Protein AF-A0A317PX22-F1 (afdb_monomer)

Radius of gyration: 12.65 Å; Cα contacts (8 Å, |Δi|>4): 152; chains: 1; bounding box: 25×25×38 Å

Organism: NCBI:txid519453

Nearest PDB structures (foldseek):
  8p9r-assembly1_A  TM=7.679E-01  e=4.841E-04  Escherichia coli
  8pek-assembly1_B  TM=7.649E-01  e=7.672E-04  Serratia marcescens
  2jpd-assembly1_A  TM=6.219E-01  e=2.500E+00  Homo sapiens
  3f73-assembly2_B  TM=5.021E-01  e=3.473E+00  Thermus thermophilus HB27

pLDDT: mean 86.42, std 8.86, range [51.0, 94.12]

Structure (mmCIF, N/CA/C/O backbone):
data_AF-A0A317PX22-F1
#
_entry.id   AF-A0A317PX22-F1
#
loop_
_atom_site.group_PDB
_atom_site.id
_atom_site.type_symbol
_atom_site.label_atom_id
_at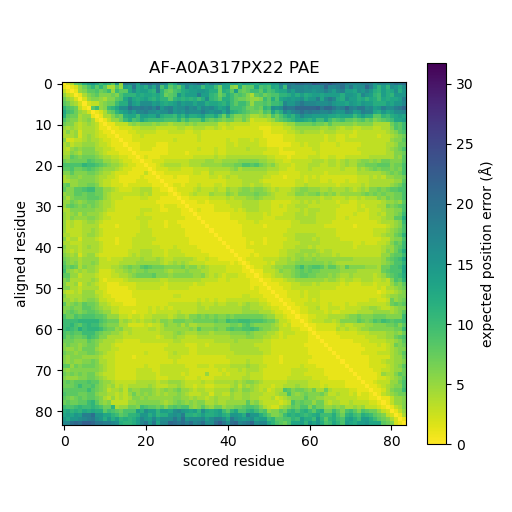om_site.label_alt_id
_atom_site.label_comp_id
_atom_site.label_asym_id
_atom_site.label_entity_id
_atom_site.label_seq_id
_atom_site.pdbx_PDB_ins_code
_atom_site.Cartn_x
_atom_site.Cartn_y
_atom_site.Cartn_z
_atom_site.occupancy
_atom_site.B_iso_or_equiv
_atom_site.auth_seq_id
_atom_site.auth_comp_id
_atom_site.auth_asym_id
_atom_site.auth_atom_id
_atom_site.pdbx_PDB_model_num
ATOM 1 N N . MET A 1 1 ? 7.499 0.813 8.780 1.00 65.31 1 MET A N 1
ATOM 2 C CA . MET A 1 1 ? 6.813 -0.004 7.753 1.00 65.31 1 MET A CA 1
ATOM 3 C C . MET A 1 1 ? 5.300 0.128 7.886 1.00 65.31 1 MET A C 1
ATOM 5 O O . MET A 1 1 ? 4.639 0.369 6.886 1.00 65.31 1 MET A O 1
ATOM 9 N N . TYR A 1 2 ? 4.773 0.108 9.111 1.00 65.75 2 TYR A N 1
ATOM 10 C CA . TYR A 1 2 ? 3.446 0.624 9.441 1.00 65.75 2 TYR A CA 1
ATOM 11 C C . TYR A 1 2 ? 3.443 1.250 10.846 1.00 65.75 2 TYR A C 1
ATOM 13 O O . TYR A 1 2 ? 4.379 1.012 11.610 1.00 65.75 2 TYR A O 1
ATOM 21 N N . SER A 1 3 ? 2.435 2.058 11.176 1.00 74.75 3 SER A N 1
ATOM 22 C CA . SER A 1 3 ? 2.264 2.673 12.501 1.00 74.75 3 SER A CA 1
ATOM 23 C C . SER A 1 3 ? 0.932 2.253 13.111 1.00 74.75 3 SER A C 1
ATOM 25 O O . SER A 1 3 ? -0.119 2.472 12.507 1.00 74.75 3 SER A O 1
ATOM 27 N N . SER A 1 4 ? 0.979 1.643 14.297 1.00 72.25 4 SER A N 1
ATOM 28 C CA . SER A 1 4 ? -0.210 1.327 15.086 1.00 72.25 4 SER A CA 1
ATOM 29 C C . SER A 1 4 ? -0.746 2.563 15.800 1.00 72.25 4 SER A C 1
ATOM 31 O O . SER A 1 4 ? -0.046 3.558 15.996 1.00 72.25 4 SER A O 1
ATOM 33 N N . CYS A 1 5 ? -2.005 2.476 16.200 1.00 80.31 5 CYS A N 1
ATOM 34 C CA . CYS A 1 5 ? -2.695 3.531 16.912 1.00 80.31 5 CYS A CA 1
ATOM 35 C C . CYS A 1 5 ? -2.509 3.350 18.417 1.00 80.31 5 CYS A C 1
ATOM 37 O O . CYS A 1 5 ? -2.680 2.250 18.946 1.00 80.31 5 CYS A O 1
ATOM 39 N N . SER A 1 6 ? -2.140 4.426 19.109 1.00 73.25 6 SER A N 1
ATOM 40 C CA . SER A 1 6 ? -2.077 4.471 20.568 1.00 73.25 6 SER A CA 1
ATOM 41 C C . SER A 1 6 ? -2.786 5.719 21.088 1.00 73.25 6 SER A C 1
ATOM 43 O O . SER A 1 6 ? -2.708 6.800 20.496 1.00 73.25 6 SER A O 1
ATOM 45 N N . SER A 1 7 ? -3.490 5.561 22.209 1.00 70.75 7 SER A N 1
ATOM 46 C CA . SER A 1 7 ? -4.206 6.633 22.908 1.00 70.75 7 SER A CA 1
ATOM 47 C C . SER A 1 7 ? -5.169 7.423 22.003 1.00 70.75 7 SER A C 1
ATOM 49 O O . SER A 1 7 ? -6.258 6.945 21.705 1.00 70.75 7 SER A O 1
ATOM 51 N N . SER A 1 8 ? -4.803 8.639 21.591 1.00 73.81 8 SER A N 1
ATOM 52 C CA . SER A 1 8 ? -5.636 9.551 20.796 1.00 73.81 8 SER A CA 1
ATOM 53 C C . SER A 1 8 ? -5.447 9.414 19.281 1.00 73.81 8 SER A C 1
ATOM 55 O O . SER A 1 8 ? -6.207 10.017 18.522 1.00 73.81 8 SER A O 1
ATOM 57 N N . VAL A 1 9 ? -4.451 8.648 18.824 1.00 75.38 9 VAL A N 1
ATOM 58 C CA . VAL A 1 9 ? -4.225 8.397 17.396 1.00 75.38 9 VAL A CA 1
ATOM 59 C C . VAL A 1 9 ? -5.236 7.360 16.925 1.00 75.38 9 VAL A C 1
ATOM 61 O O . VAL A 1 9 ? -5.297 6.272 17.481 1.00 75.38 9 VAL A O 1
ATOM 64 N N . LYS A 1 10 ? -6.027 7.698 15.905 1.00 84.06 10 LYS A N 1
ATOM 65 C CA . LYS A 1 10 ? -7.080 6.828 15.346 1.00 84.06 10 LYS A CA 1
ATOM 66 C C . LYS A 1 10 ? -6.772 6.326 13.936 1.00 84.06 10 LYS A C 1
ATOM 68 O O . LYS A 1 10 ? -7.458 5.434 13.438 1.00 84.06 10 LYS A O 1
ATOM 73 N N . GLU A 1 11 ? -5.743 6.888 13.307 1.00 86.19 11 GLU A N 1
ATOM 74 C CA . GLU A 1 11 ? -5.337 6.561 11.947 1.00 86.19 11 GLU A CA 1
ATOM 75 C C . GLU A 1 11 ? -4.010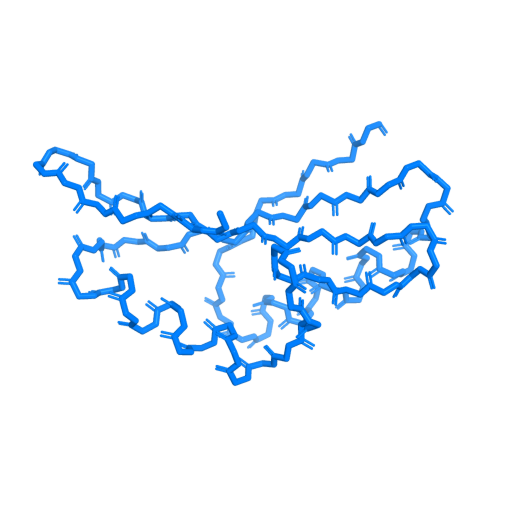 5.798 11.939 1.00 86.19 11 GLU A C 1
ATOM 77 O O . GLU A 1 11 ? -2.988 6.278 12.428 1.00 86.19 11 GLU A O 1
ATOM 82 N N . GLY A 1 12 ? -4.051 4.584 11.396 1.00 87.38 12 GLY A N 1
ATOM 83 C CA . GLY A 1 12 ? -2.880 3.771 11.119 1.00 87.38 12 GLY A CA 1
ATOM 84 C C . GLY A 1 12 ? -2.373 4.031 9.712 1.00 87.38 12 GLY A C 1
ATOM 85 O O . GLY A 1 12 ? -3.136 4.363 8.803 1.00 87.38 12 GLY A O 1
ATOM 86 N N . HIS A 1 13 ? -1.082 3.824 9.509 1.00 89.44 13 HIS A N 1
ATOM 87 C CA . HIS A 1 13 ? -0.456 4.047 8.216 1.00 89.44 13 HIS A CA 1
ATOM 88 C C . HIS A 1 13 ? 0.339 2.823 7.793 1.00 89.44 13 HIS A C 1
ATOM 90 O O . HIS A 1 13 ? 1.029 2.221 8.612 1.00 89.44 13 HIS A O 1
ATOM 96 N N . VAL A 1 14 ? 0.269 2.485 6.510 1.00 91.38 14 VAL A N 1
ATOM 97 C CA . VAL A 1 14 ? 1.120 1.479 5.859 1.00 91.38 14 VAL A CA 1
ATOM 98 C C . VAL A 1 14 ? 1.930 2.188 4.785 1.00 91.38 14 VAL A C 1
ATOM 100 O O . VAL A 1 14 ? 1.372 3.011 4.070 1.00 91.38 14 VAL A O 1
ATOM 103 N N . TRP A 1 15 ? 3.225 1.900 4.660 1.00 92.38 15 TRP A N 1
ATOM 104 C CA . TRP A 1 15 ? 4.067 2.491 3.615 1.00 92.38 15 TRP A CA 1
ATOM 105 C C . TRP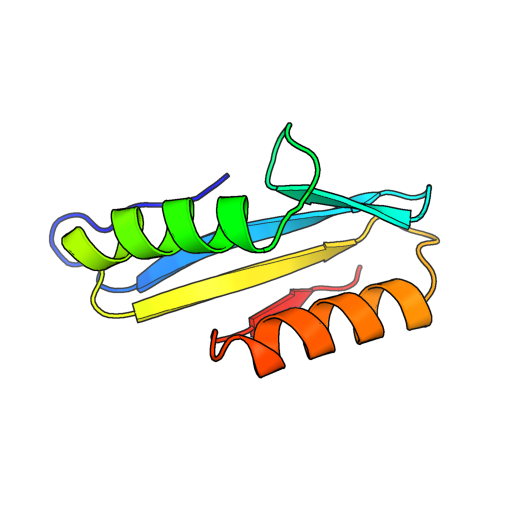 A 1 15 ? 4.484 1.439 2.592 1.00 92.38 15 TRP A C 1
ATOM 107 O O . TRP A 1 15 ? 5.128 0.447 2.938 1.00 92.38 15 TRP A O 1
ATOM 117 N N . ILE A 1 16 ? 4.137 1.702 1.335 1.00 93.44 16 ILE A N 1
ATOM 118 C CA . ILE A 1 16 ? 4.569 0.961 0.154 1.00 93.44 16 ILE A CA 1
ATOM 119 C C . ILE A 1 16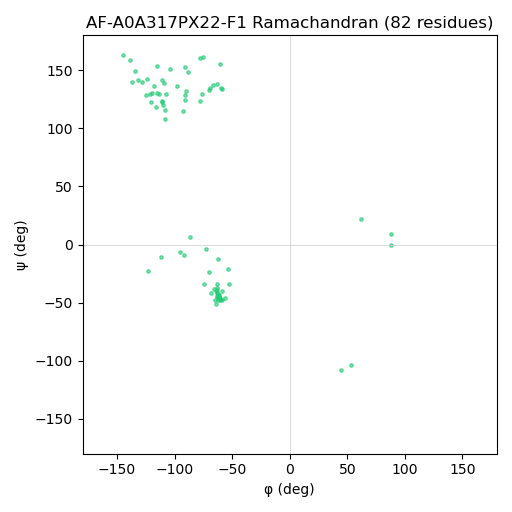 ? 5.565 1.834 -0.604 1.00 93.44 16 ILE A C 1
ATOM 121 O O . ILE A 1 16 ? 5.274 2.995 -0.891 1.00 93.44 16 ILE A O 1
ATOM 125 N N . SER A 1 17 ? 6.721 1.280 -0.947 1.00 93.81 17 SER A N 1
ATOM 126 C CA . SER A 1 17 ? 7.716 1.931 -1.794 1.00 93.81 17 SER A CA 1
ATOM 127 C C . SER A 1 17 ? 7.818 1.228 -3.141 1.00 93.81 17 SER A C 1
ATOM 129 O O . SER A 1 17 ? 7.751 0.004 -3.231 1.00 93.81 17 SER A O 1
ATOM 131 N N . ILE A 1 18 ? 7.984 2.000 -4.209 1.00 93.44 18 ILE A N 1
ATOM 132 C CA . ILE A 1 18 ? 8.277 1.481 -5.545 1.00 93.44 18 ILE A CA 1
ATOM 133 C C . ILE A 1 18 ? 9.728 1.820 -5.851 1.00 93.44 18 ILE A C 1
ATOM 135 O O . ILE A 1 18 ? 10.090 2.994 -5.929 1.00 93.44 18 ILE A O 1
ATOM 139 N N . THR A 1 19 ? 10.560 0.797 -5.999 1.00 91.44 19 THR A N 1
ATOM 140 C CA . THR A 1 19 ? 11.990 0.978 -6.253 1.00 91.44 19 THR A CA 1
ATOM 141 C C . THR A 1 19 ? 12.236 1.392 -7.698 1.00 91.44 19 THR A C 1
ATOM 143 O O . THR A 1 19 ? 11.419 1.119 -8.581 1.00 91.44 19 THR A O 1
ATOM 1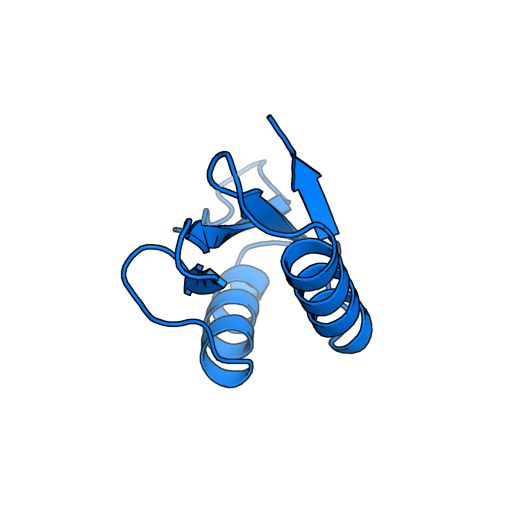46 N N . LYS A 1 20 ? 13.414 1.953 -7.988 1.00 89.38 20 LYS A N 1
ATOM 147 C CA . LYS A 1 20 ? 13.852 2.274 -9.363 1.00 89.38 20 LYS A CA 1
ATOM 148 C C . LYS A 1 20 ? 13.786 1.097 -10.353 1.00 89.38 20 LYS A C 1
ATOM 150 O O . LYS A 1 20 ? 13.717 1.313 -11.559 1.00 89.38 20 LYS A O 1
ATOM 155 N N . ASN A 1 21 ? 13.782 -0.143 -9.856 1.00 88.94 21 ASN A N 1
ATOM 156 C CA . ASN A 1 21 ? 13.642 -1.356 -10.668 1.00 88.94 21 ASN A CA 1
ATOM 157 C C . ASN A 1 21 ? 12.168 -1.734 -10.928 1.00 88.94 21 ASN A C 1
ATOM 159 O O . ASN A 1 21 ? 11.892 -2.773 -11.520 1.00 88.94 21 ASN A O 1
ATOM 163 N N . ASN A 1 22 ? 11.219 -0.887 -10.516 1.00 84.50 22 ASN A N 1
ATOM 164 C CA . ASN A 1 22 ? 9.778 -1.142 -10.464 1.00 84.50 22 ASN A CA 1
ATOM 165 C C . ASN A 1 22 ? 9.377 -2.295 -9.525 1.00 84.50 22 ASN A C 1
ATOM 167 O O . ASN A 1 22 ? 8.284 -2.843 -9.669 1.00 84.50 22 ASN A O 1
ATOM 171 N N . ASP A 1 23 ? 10.215 -2.651 -8.547 1.00 91.00 23 ASP A N 1
ATOM 172 C CA . ASP A 1 23 ? 9.789 -3.563 -7.489 1.00 91.00 23 ASP A CA 1
ATOM 173 C C . ASP A 1 23 ? 8.908 -2.808 -6.496 1.00 91.00 23 ASP A C 1
ATOM 175 O O . ASP A 1 23 ? 9.280 -1.740 -6.010 1.00 91.00 23 ASP A O 1
ATOM 179 N N . VAL A 1 24 ? 7.741 -3.369 -6.186 1.00 92.75 24 VAL A N 1
ATOM 180 C CA . VAL A 1 24 ? 6.849 -2.842 -5.151 1.00 92.75 24 VAL A CA 1
ATOM 181 C C . VAL A 1 24 ? 7.203 -3.528 -3.838 1.00 92.75 24 VAL A C 1
ATOM 183 O O . VAL A 1 24 ? 7.212 -4.758 -3.753 1.00 92.75 24 VAL A O 1
ATOM 186 N N . MET A 1 25 ? 7.508 -2.732 -2.824 1.00 94.12 25 MET A N 1
ATOM 187 C CA . MET A 1 25 ? 8.006 -3.174 -1.531 1.00 94.12 25 MET A CA 1
ATOM 188 C C . MET A 1 25 ? 7.101 -2.652 -0.424 1.00 94.12 25 MET A C 1
ATOM 190 O O . MET A 1 25 ? 6.628 -1.519 -0.463 1.00 94.12 25 MET A O 1
ATOM 194 N N . LEU A 1 26 ? 6.888 -3.471 0.595 1.00 91.38 26 LEU A N 1
ATOM 195 C CA . LEU A 1 26 ? 6.330 -3.058 1.871 1.00 91.38 26 LEU A CA 1
ATOM 196 C C . LEU A 1 26 ? 7.519 -3.135 2.837 1.00 91.38 26 LEU A C 1
ATOM 198 O O . LEU A 1 26 ? 8.034 -4.217 3.097 1.00 91.38 26 LEU A O 1
ATOM 202 N N . GLY A 1 27 ? 8.049 -1.984 3.267 1.00 86.81 27 GLY A N 1
ATOM 203 C CA . GLY A 1 27 ? 9.334 -1.887 3.983 1.00 86.81 27 GLY A CA 1
ATOM 204 C C . GLY A 1 27 ? 10.462 -2.729 3.372 1.00 86.81 27 GLY A C 1
ATOM 205 O O . GLY A 1 27 ? 10.994 -2.342 2.337 1.00 86.81 27 GLY A O 1
ATOM 206 N N . SER A 1 28 ? 10.860 -3.832 4.016 1.00 86.12 28 SER A N 1
ATOM 207 C CA . SER A 1 28 ? 11.921 -4.731 3.520 1.00 86.12 28 SER A CA 1
ATOM 208 C C . SER A 1 28 ? 11.416 -5.943 2.730 1.00 86.12 28 SER A C 1
ATOM 210 O O . SER A 1 28 ? 12.228 -6.689 2.188 1.00 86.12 28 SER A O 1
ATOM 212 N N . GLU A 1 29 ? 10.105 -6.163 2.664 1.00 91.50 29 GLU A N 1
ATOM 213 C CA . GLU A 1 29 ? 9.492 -7.323 2.014 1.00 91.50 29 GLU A CA 1
ATOM 214 C C . GLU A 1 29 ? 8.890 -6.952 0.658 1.00 91.50 29 GLU A C 1
ATOM 216 O O . GLU A 1 29 ? 8.455 -5.819 0.432 1.00 91.50 29 GLU A O 1
ATOM 221 N N . ARG A 1 30 ? 8.854 -7.914 -0.269 1.00 93.12 30 ARG A N 1
ATOM 222 C CA . ARG A 1 30 ? 8.193 -7.710 -1.560 1.00 93.12 30 ARG A CA 1
ATOM 223 C C . ARG A 1 30 ? 6.686 -7.644 -1.334 1.00 93.12 30 ARG A C 1
ATOM 225 O O . ARG A 1 30 ? 6.123 -8.490 -0.649 1.00 93.12 30 ARG A O 1
ATOM 232 N N . TYR A 1 31 ? 6.043 -6.648 -1.928 1.00 92.62 31 TYR A N 1
ATOM 233 C CA . TYR A 1 31 ? 4.605 -6.460 -1.810 1.00 92.62 31 TYR A CA 1
ATOM 234 C C . TYR A 1 31 ? 3.827 -7.673 -2.343 1.00 92.62 31 TYR A C 1
ATOM 236 O O . TYR A 1 31 ? 4.073 -8.147 -3.457 1.00 92.62 31 TYR A O 1
ATOM 244 N N . SER A 1 32 ? 2.825 -8.096 -1.575 1.00 93.62 32 SER A N 1
ATOM 245 C CA . SER A 1 32 ? 1.724 -8.953 -2.008 1.00 93.62 32 SER A CA 1
ATOM 246 C C . SER A 1 32 ? 0.414 -8.444 -1.399 1.00 93.62 32 SER A C 1
ATOM 248 O O . SER A 1 32 ? 0.426 -7.724 -0.397 1.00 93.62 32 SER A O 1
ATOM 250 N N . ASP A 1 33 ? -0.716 -8.810 -2.010 1.00 93.25 33 ASP A N 1
ATOM 251 C CA . ASP A 1 33 ? -2.034 -8.435 -1.483 1.00 93.25 33 ASP A CA 1
ATOM 252 C C . ASP A 1 33 ? -2.270 -9.071 -0.104 1.00 93.25 33 ASP A C 1
ATOM 254 O O . ASP A 1 33 ? -2.734 -8.384 0.802 1.00 93.25 33 ASP A O 1
ATOM 258 N N . ASP A 1 34 ? -1.853 -10.330 0.079 1.00 93.50 34 ASP A N 1
ATOM 259 C CA . ASP A 1 34 ? -1.960 -11.052 1.353 1.00 93.50 34 ASP A CA 1
ATOM 260 C C . ASP A 1 34 ? -1.155 -10.362 2.465 1.00 93.50 34 ASP A C 1
ATOM 262 O O . ASP A 1 34 ? -1.675 -10.122 3.552 1.00 93.50 34 ASP A O 1
ATOM 266 N N . LEU A 1 35 ? 0.089 -9.951 2.176 1.00 93.19 35 LEU A N 1
ATOM 267 C CA . LEU A 1 35 ? 0.933 -9.246 3.145 1.00 93.19 35 LEU A CA 1
ATOM 268 C C . LEU A 1 35 ? 0.309 -7.909 3.560 1.00 93.19 35 LEU A C 1
ATOM 270 O O . LEU A 1 35 ? 0.312 -7.548 4.739 1.00 93.19 35 LEU A O 1
ATOM 274 N N . LEU A 1 36 ? -0.236 -7.161 2.596 1.00 93.38 36 LEU A N 1
ATOM 275 C CA . LEU A 1 36 ? -0.934 -5.916 2.896 1.00 93.38 36 LEU A CA 1
ATOM 276 C C . LEU A 1 36 ? -2.175 -6.178 3.756 1.00 93.38 36 LEU A C 1
ATOM 278 O O . LEU A 1 36 ? -2.393 -5.469 4.739 1.00 93.38 36 LEU A O 1
ATOM 282 N N . GLN A 1 37 ? -2.971 -7.186 3.404 1.00 93.44 37 GLN A N 1
ATOM 283 C CA . GLN A 1 37 ? -4.181 -7.545 4.131 1.00 93.44 37 GLN A CA 1
ATOM 284 C C . GLN A 1 37 ? -3.873 -7.954 5.575 1.00 93.44 37 GLN A C 1
ATOM 286 O O . GLN A 1 37 ? -4.559 -7.490 6.488 1.00 93.44 37 GLN A O 1
ATOM 291 N N . ASP A 1 38 ? -2.828 -8.748 5.802 1.00 93.06 38 ASP A N 1
ATOM 292 C CA . ASP A 1 38 ? -2.399 -9.168 7.139 1.00 93.06 38 ASP A CA 1
ATOM 293 C C . ASP A 1 38 ? -1.990 -7.970 8.005 1.00 93.06 38 ASP A C 1
ATOM 295 O O . ASP A 1 38 ? -2.421 -7.840 9.157 1.00 93.06 38 ASP A O 1
ATOM 299 N N . ILE A 1 39 ? -1.215 -7.042 7.437 1.00 91.44 39 ILE A N 1
ATOM 300 C CA . ILE A 1 39 ? -0.788 -5.824 8.133 1.00 91.44 39 ILE A CA 1
ATOM 301 C C . ILE A 1 39 ? -1.990 -4.933 8.455 1.00 91.44 39 ILE A C 1
ATOM 303 O O . ILE A 1 39 ? -2.128 -4.483 9.595 1.00 91.44 39 ILE A O 1
ATOM 307 N N . VAL A 1 40 ? -2.875 -4.690 7.484 1.00 90.31 40 VAL A N 1
ATOM 308 C CA . VAL A 1 40 ? -4.073 -3.864 7.689 1.00 90.31 40 VAL A CA 1
ATOM 309 C C . VAL A 1 40 ? -4.996 -4.503 8.725 1.00 90.31 40 VAL A C 1
ATOM 311 O O . VAL A 1 40 ? -5.438 -3.811 9.636 1.00 90.31 40 VAL A O 1
ATOM 314 N N . SER A 1 41 ? -5.223 -5.817 8.655 1.00 90.69 41 SER A N 1
ATOM 315 C CA . SER A 1 41 ? -6.034 -6.558 9.628 1.00 90.69 41 SER A CA 1
ATOM 316 C C . SER A 1 41 ? -5.479 -6.420 11.046 1.00 90.69 41 SER A C 1
ATOM 318 O O . SER A 1 41 ? -6.227 -6.208 12.002 1.00 90.69 41 SER A O 1
ATOM 320 N N . ASN A 1 42 ? -4.153 -6.464 11.197 1.00 90.38 42 ASN A N 1
ATOM 321 C CA . ASN A 1 42 ? -3.523 -6.251 12.492 1.00 90.38 42 ASN A CA 1
ATOM 322 C C . ASN A 1 42 ? -3.672 -4.802 12.988 1.00 90.38 42 ASN A C 1
ATOM 324 O O . ASN A 1 42 ? -3.987 -4.583 14.157 1.00 90.38 42 ASN A O 1
ATOM 328 N N . LEU A 1 43 ? -3.503 -3.812 12.107 1.00 88.25 43 LEU A N 1
ATOM 329 C CA . LEU A 1 43 ? -3.676 -2.394 12.440 1.00 88.25 43 LEU A CA 1
ATOM 330 C C . LEU A 1 43 ? -5.111 -2.063 12.844 1.00 88.25 43 LEU A C 1
ATOM 332 O O . LEU A 1 43 ? -5.313 -1.357 13.834 1.00 88.25 43 LEU A O 1
ATOM 336 N N . SER A 1 44 ? -6.099 -2.614 12.138 1.00 86.94 44 SER A N 1
ATOM 337 C CA . SER A 1 44 ? -7.528 -2.413 12.396 1.00 86.94 44 SER A CA 1
ATOM 338 C C . SER A 1 44 ? -7.991 -2.916 13.767 1.00 86.94 44 SER A C 1
ATOM 340 O O . SER A 1 44 ? -9.077 -2.555 14.205 1.00 86.94 44 SER A O 1
ATOM 342 N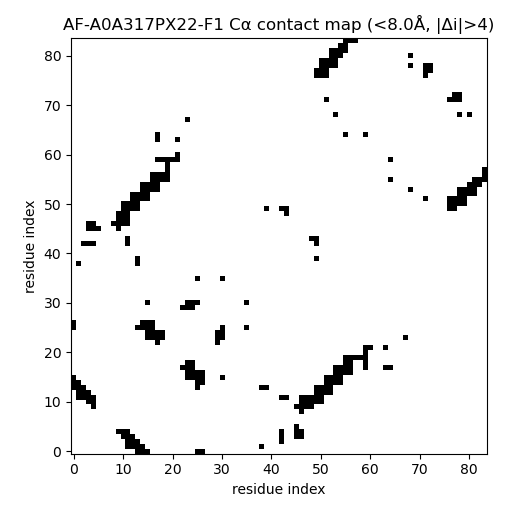 N . LYS A 1 45 ? -7.175 -3.695 14.492 1.00 87.81 45 LYS A N 1
ATOM 343 C CA . LYS A 1 45 ? -7.441 -4.036 15.904 1.00 87.81 45 LYS A CA 1
ATOM 344 C C . LYS A 1 45 ? -7.273 -2.843 16.848 1.00 87.81 45 LYS A C 1
ATOM 346 O O . LYS A 1 45 ? -7.805 -2.862 17.951 1.00 87.81 45 LYS A O 1
ATOM 351 N N . SER A 1 46 ? -6.490 -1.847 16.437 1.00 86.56 46 SER A N 1
ATOM 352 C CA . SER A 1 46 ? -6.127 -0.676 17.249 1.00 86.56 46 SER A CA 1
ATOM 353 C C . SER A 1 46 ? -6.504 0.658 16.601 1.00 86.56 46 SER A C 1
ATOM 355 O O . SER A 1 46 ? -6.656 1.651 17.304 1.00 86.56 46 SER A O 1
ATOM 357 N N . CYS A 1 47 ? -6.657 0.686 15.275 1.00 87.00 47 CYS A N 1
ATOM 358 C CA . CYS A 1 47 ? -6.924 1.877 14.477 1.00 87.00 47 CYS A CA 1
ATOM 359 C C . CYS A 1 47 ? -8.348 1.875 13.922 1.00 87.00 47 CYS A C 1
ATOM 361 O O . CYS A 1 47 ? -8.811 0.861 13.407 1.00 87.00 47 CYS A O 1
ATOM 363 N N . GLU A 1 48 ? -9.008 3.034 13.944 1.00 87.06 48 GLU A N 1
ATOM 364 C CA . GLU A 1 48 ? -10.335 3.220 13.341 1.00 87.06 48 GLU A CA 1
ATOM 365 C C . GLU A 1 48 ? -10.248 3.295 11.814 1.00 87.06 48 GLU A C 1
ATOM 367 O O . GLU A 1 48 ? -11.132 2.821 11.102 1.00 87.06 48 GLU A O 1
ATOM 372 N N . T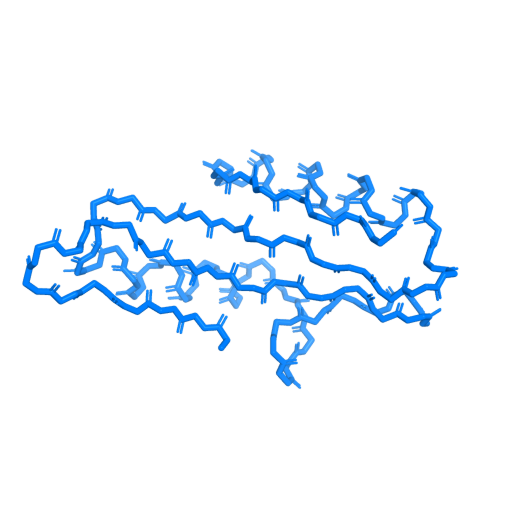HR A 1 49 ? -9.164 3.872 11.296 1.00 87.31 49 THR A N 1
ATOM 373 C CA . THR A 1 49 ? -8.898 3.950 9.858 1.00 87.31 49 THR A CA 1
ATOM 374 C C . THR A 1 49 ? -7.459 3.575 9.552 1.00 87.31 49 THR A C 1
ATOM 376 O O . THR A 1 49 ? -6.566 3.851 10.348 1.00 87.31 49 THR A O 1
ATOM 379 N N . VAL A 1 50 ? -7.218 2.993 8.376 1.00 88.19 50 VAL A N 1
ATOM 380 C CA . VAL A 1 50 ? -5.869 2.706 7.878 1.00 88.19 50 VAL A CA 1
ATOM 381 C C . VAL A 1 50 ? -5.688 3.344 6.504 1.00 88.19 50 VAL A C 1
ATOM 383 O O . VAL A 1 50 ? -6.515 3.145 5.610 1.00 88.19 50 VAL A O 1
ATOM 386 N N . THR A 1 51 ? -4.604 4.097 6.342 1.00 90.81 51 THR A N 1
ATOM 387 C CA . THR A 1 51 ? -4.222 4.747 5.085 1.00 90.81 51 THR A CA 1
ATOM 388 C C . THR A 1 51 ? -2.938 4.127 4.547 1.00 90.81 51 THR A C 1
ATOM 390 O O . THR A 1 51 ? -1.932 4.011 5.249 1.00 90.81 51 THR A O 1
ATOM 393 N N . VAL A 1 52 ? -2.958 3.740 3.275 1.00 91.62 52 VAL A N 1
ATOM 394 C CA . VAL A 1 52 ? -1.795 3.217 2.560 1.00 91.62 52 VAL A CA 1
ATOM 395 C C . VAL A 1 52 ? -1.095 4.374 1.852 1.00 91.62 52 VAL A C 1
ATOM 397 O O . VAL A 1 52 ? -1.647 5.006 0.952 1.00 91.62 52 VAL A O 1
ATOM 400 N N . ASN A 1 53 ? 0.129 4.659 2.272 1.00 91.88 53 ASN A N 1
ATOM 401 C CA . ASN A 1 53 ? 1.009 5.651 1.679 1.00 91.88 53 ASN A CA 1
ATOM 402 C C . ASN A 1 53 ? 1.879 4.987 0.612 1.00 91.88 53 ASN A C 1
ATOM 404 O O . ASN A 1 53 ? 2.533 3.984 0.894 1.00 91.88 53 ASN A O 1
ATOM 408 N N . ILE A 1 54 ? 1.917 5.558 -0.589 1.00 91.81 54 ILE A N 1
ATOM 409 C CA . ILE A 1 54 ? 2.770 5.094 -1.686 1.00 91.81 54 ILE A CA 1
ATOM 410 C C . ILE A 1 54 ? 3.854 6.140 -1.940 1.00 91.81 54 ILE A C 1
ATOM 412 O O . ILE A 1 54 ? 3.547 7.302 -2.219 1.00 91.81 54 ILE A O 1
ATOM 416 N N . SER A 1 55 ? 5.110 5.707 -1.863 1.00 91.88 55 SER A N 1
ATOM 417 C CA . SER A 1 55 ? 6.287 6.460 -2.288 1.00 91.88 55 SER A CA 1
ATOM 418 C C . SER A 1 55 ? 6.974 5.757 -3.458 1.00 91.88 55 SER A C 1
ATOM 420 O O . SER A 1 55 ? 6.859 4.544 -3.638 1.00 91.88 55 SER A O 1
ATOM 422 N N . SER A 1 56 ? 7.690 6.514 -4.281 1.00 91.69 56 SER A N 1
ATOM 423 C CA . SER A 1 56 ? 8.433 5.970 -5.419 1.00 91.69 56 SER A CA 1
ATOM 424 C C . SER A 1 56 ? 9.811 6.602 -5.521 1.00 91.69 56 SER A C 1
ATOM 426 O O . SER A 1 56 ? 9.938 7.817 -5.360 1.00 91.69 56 SER A O 1
ATOM 428 N N . ASP A 1 57 ? 10.815 5.794 -5.851 1.00 90.19 57 ASP A N 1
ATOM 429 C CA . ASP A 1 57 ? 12.145 6.289 -6.197 1.00 90.19 57 ASP A CA 1
ATOM 430 C C . ASP A 1 57 ? 12.089 7.204 -7.431 1.00 90.19 57 ASP A C 1
ATOM 432 O O . ASP A 1 57 ? 11.221 7.084 -8.304 1.00 90.19 57 ASP A O 1
ATOM 436 N N . ALA A 1 58 ? 13.077 8.092 -7.548 1.00 86.25 58 ALA A N 1
ATOM 437 C CA . ALA A 1 58 ? 13.270 8.870 -8.763 1.00 86.25 58 ALA A CA 1
ATOM 438 C C . ALA A 1 58 ? 13.494 7.940 -9.973 1.00 86.25 58 ALA A C 1
ATOM 440 O O . ALA A 1 58 ? 14.280 6.993 -9.916 1.00 86.25 58 ALA A O 1
ATOM 441 N N . GLY A 1 59 ? 12.810 8.226 -11.083 1.00 83.69 59 GLY A N 1
ATOM 442 C CA . GLY A 1 59 ? 12.914 7.450 -12.325 1.00 83.69 59 GLY A CA 1
ATOM 443 C C . GLY A 1 59 ? 11.956 6.258 -12.434 1.00 83.69 59 GLY A C 1
ATOM 444 O O . GLY A 1 59 ? 11.943 5.593 -13.470 1.00 83.69 59 GLY A O 1
ATOM 445 N N . VAL A 1 60 ? 11.121 6.001 -11.422 1.00 88.56 60 VAL A N 1
ATOM 446 C CA . VAL A 1 60 ? 10.024 5.027 -11.529 1.00 88.56 60 VAL A CA 1
ATOM 447 C C . VAL A 1 60 ? 9.020 5.472 -12.589 1.00 88.56 60 VAL A C 1
ATOM 449 O O . VAL A 1 60 ? 8.648 6.642 -12.681 1.00 88.56 60 VAL A O 1
ATOM 452 N N . SER A 1 61 ? 8.545 4.521 -13.395 1.00 86.62 61 SER A N 1
ATOM 453 C CA . SER A 1 61 ? 7.553 4.827 -14.424 1.00 86.62 61 SER A CA 1
ATOM 454 C C . SER A 1 61 ? 6.216 5.249 -13.806 1.00 86.62 61 SER A C 1
ATOM 456 O O . SER A 1 61 ? 5.693 4.584 -12.909 1.00 86.62 61 SER A O 1
ATOM 458 N N . HIS A 1 62 ? 5.593 6.294 -14.362 1.00 86.31 62 HIS A N 1
ATOM 459 C CA . HIS A 1 62 ? 4.233 6.700 -13.982 1.00 86.31 62 HIS A CA 1
ATOM 460 C C . HIS A 1 62 ? 3.231 5.542 -14.052 1.00 86.31 62 HIS A C 1
ATOM 462 O O . HIS A 1 62 ? 2.334 5.446 -13.219 1.00 86.31 62 HIS A O 1
ATOM 468 N N . LYS A 1 63 ? 3.416 4.628 -15.013 1.00 88.94 63 LYS A N 1
ATOM 469 C CA . LYS A 1 63 ? 2.604 3.416 -15.141 1.00 88.94 63 LYS A CA 1
ATOM 470 C C . LYS A 1 63 ? 2.697 2.533 -13.894 1.00 88.94 63 LYS A C 1
ATOM 472 O O . LYS A 1 63 ? 1.666 2.100 -13.399 1.00 88.94 63 LYS A O 1
ATOM 477 N N . SER A 1 64 ? 3.900 2.289 -13.375 1.00 87.75 64 SER A N 1
ATOM 478 C CA . SER A 1 64 ? 4.097 1.455 -12.180 1.00 87.75 64 SER A CA 1
ATOM 479 C C . SER A 1 64 ? 3.419 2.059 -10.944 1.00 87.75 64 SER A C 1
ATOM 481 O O . SER A 1 64 ? 2.691 1.369 -10.226 1.00 87.75 64 SER A O 1
ATOM 483 N N . VAL A 1 65 ? 3.564 3.376 -10.752 1.00 90.31 65 VAL A N 1
ATOM 484 C CA . VAL A 1 65 ? 2.882 4.113 -9.674 1.00 90.31 65 VAL A CA 1
ATOM 485 C C . VAL A 1 65 ? 1.362 4.009 -9.818 1.00 90.31 65 VAL A C 1
ATOM 487 O O . VAL A 1 65 ? 0.667 3.665 -8.862 1.00 90.31 65 VAL A O 1
ATOM 490 N N . TYR A 1 66 ? 0.843 4.250 -11.023 1.00 91.00 66 TYR A N 1
ATOM 491 C CA . TYR A 1 66 ? -0.588 4.211 -11.307 1.00 91.00 66 TYR A CA 1
ATOM 492 C C . TYR A 1 66 ? -1.203 2.825 -11.078 1.00 91.00 66 TYR A C 1
ATOM 494 O O . TYR A 1 66 ? -2.226 2.720 -10.401 1.00 91.00 66 TYR A O 1
ATOM 502 N N . GLU A 1 67 ? -0.584 1.762 -11.599 1.00 91.88 67 GLU A N 1
ATOM 503 C CA . GLU A 1 67 ? -1.077 0.390 -11.419 1.00 91.88 67 GLU A CA 1
ATOM 504 C C . GLU A 1 67 ? -1.063 -0.017 -9.942 1.00 91.88 67 GLU A C 1
ATOM 506 O O . GLU A 1 67 ? -2.013 -0.639 -9.464 1.00 91.88 67 GLU A O 1
ATOM 511 N N . THR A 1 68 ? -0.045 0.412 -9.188 1.00 90.69 68 THR A N 1
ATOM 512 C CA . THR A 1 68 ? 0.017 0.182 -7.739 1.00 90.69 68 THR A CA 1
ATOM 513 C C . THR A 1 68 ? -1.132 0.900 -7.026 1.00 90.69 68 THR A C 1
ATOM 515 O O . THR A 1 68 ? -1.903 0.257 -6.319 1.00 90.69 68 THR A O 1
ATOM 518 N N . ILE A 1 69 ? -1.336 2.202 -7.272 1.00 91.94 69 ILE A N 1
ATOM 519 C CA . ILE A 1 69 ? -2.456 2.971 -6.693 1.00 91.94 69 ILE A CA 1
ATOM 520 C C . ILE A 1 69 ? -3.803 2.322 -7.030 1.00 91.94 69 ILE A C 1
ATOM 522 O O . ILE A 1 69 ? -4.667 2.187 -6.162 1.00 91.94 69 ILE A O 1
ATOM 526 N N . LYS A 1 70 ? -3.996 1.929 -8.293 1.00 92.75 70 LYS A N 1
ATOM 527 C CA . LYS A 1 70 ? -5.231 1.300 -8.764 1.00 92.75 70 LYS A CA 1
ATOM 528 C C . LYS A 1 70 ? -5.490 -0.012 -8.029 1.00 92.75 70 LYS A C 1
ATOM 530 O O . LYS A 1 70 ? -6.607 -0.213 -7.559 1.00 92.75 70 LYS A O 1
ATOM 535 N N . ARG A 1 71 ? -4.470 -0.863 -7.879 1.00 90.81 71 ARG A N 1
ATOM 536 C CA . ARG A 1 71 ? -4.572 -2.132 -7.147 1.00 90.81 71 ARG A CA 1
ATOM 537 C C . ARG A 1 71 ? -4.991 -1.912 -5.694 1.00 90.81 71 ARG A C 1
ATOM 539 O O . ARG A 1 71 ? -5.964 -2.516 -5.259 1.00 90.81 71 ARG A O 1
ATOM 546 N N . ILE A 1 72 ? -4.350 -0.979 -4.985 1.00 90.69 72 ILE A N 1
ATOM 547 C CA . ILE A 1 72 ? -4.689 -0.682 -3.582 1.00 90.69 72 ILE A CA 1
ATOM 548 C C . ILE A 1 72 ? -6.121 -0.145 -3.436 1.00 90.69 72 ILE A C 1
ATOM 550 O O . ILE A 1 72 ? -6.836 -0.529 -2.510 1.00 90.69 72 ILE A O 1
ATOM 554 N N . LYS A 1 73 ? -6.579 0.699 -4.370 1.00 89.50 73 LYS A N 1
ATOM 555 C CA . LYS A 1 73 ? -7.965 1.196 -4.377 1.00 89.50 73 LYS A CA 1
ATOM 556 C C . LYS A 1 73 ? -8.990 0.090 -4.632 1.00 89.50 73 LYS A C 1
ATOM 558 O O . LYS A 1 73 ? -10.049 0.112 -4.014 1.00 89.50 73 LYS A O 1
ATOM 563 N N . VAL A 1 74 ? -8.693 -0.864 -5.519 1.00 90.88 74 VAL A N 1
ATOM 564 C CA . VAL A 1 74 ? -9.570 -2.021 -5.792 1.00 90.88 74 VAL A CA 1
ATOM 565 C C . VAL A 1 74 ? -9.735 -2.901 -4.551 1.00 90.88 74 VAL A C 1
ATOM 567 O O . VAL A 1 74 ? -10.825 -3.412 -4.318 1.00 90.88 74 VAL A O 1
ATOM 570 N N . LEU A 1 75 ? -8.697 -3.010 -3.717 1.00 86.94 75 LEU A N 1
ATOM 571 C CA . LEU A 1 75 ? -8.762 -3.700 -2.423 1.00 86.94 75 LEU A CA 1
ATOM 572 C C . LEU A 1 75 ? -9.557 -2.925 -1.349 1.00 86.94 75 LEU A C 1
ATOM 574 O O . LEU A 1 75 ? -9.768 -3.434 -0.253 1.00 86.94 75 LEU A O 1
ATOM 578 N N . GLY A 1 76 ? -10.020 -1.706 -1.650 1.00 87.19 76 GLY A N 1
ATOM 579 C CA . GLY A 1 76 ? -10.875 -0.908 -0.768 1.00 87.19 76 GLY A CA 1
ATOM 580 C C . GLY A 1 76 ? -10.131 -0.020 0.233 1.00 87.19 76 GLY A C 1
ATOM 581 O O . GLY A 1 76 ? -10.764 0.565 1.111 1.00 87.19 76 GLY A O 1
ATOM 582 N N . TYR A 1 77 ? -8.808 0.119 0.117 1.00 86.81 77 TYR A N 1
ATOM 583 C CA . TYR A 1 77 ? -8.016 0.915 1.057 1.00 86.81 77 TYR A CA 1
ATOM 584 C C . TYR A 1 77 ? -7.918 2.392 0.654 1.00 86.81 77 TYR A C 1
ATOM 586 O O . TYR A 1 77 ? -7.879 2.744 -0.530 1.00 86.81 77 TYR A O 1
ATOM 594 N N . LYS A 1 78 ? -7.829 3.280 1.655 1.00 86.50 78 LYS A N 1
ATOM 595 C CA . LYS A 1 78 ? -7.506 4.697 1.434 1.00 86.50 78 LYS A CA 1
ATOM 596 C C . LYS A 1 78 ? -6.053 4.819 0.984 1.00 86.50 78 LYS A C 1
ATOM 598 O O . LYS A 1 78 ? -5.174 4.207 1.585 1.00 86.50 78 LYS A O 1
ATOM 603 N N . VAL A 1 79 ? -5.806 5.628 -0.045 1.00 83.19 79 VAL A N 1
ATOM 604 C CA . VAL A 1 79 ? -4.470 5.814 -0.626 1.00 83.19 79 VAL A CA 1
ATOM 605 C C . VAL A 1 79 ? -4.054 7.273 -0.551 1.00 83.19 79 VAL A C 1
ATOM 607 O O . VAL A 1 79 ? -4.786 8.142 -1.024 1.00 83.19 79 VAL A O 1
ATOM 610 N N . ALA A 1 80 ? -2.853 7.515 -0.036 1.00 82.19 80 ALA A N 1
ATOM 611 C CA . ALA A 1 80 ? -2.129 8.771 -0.178 1.00 82.19 80 ALA A CA 1
ATOM 612 C C . ALA A 1 80 ? -0.850 8.510 -0.988 1.00 82.19 80 ALA A C 1
ATOM 614 O O . ALA A 1 80 ? -0.116 7.567 -0.706 1.00 82.19 8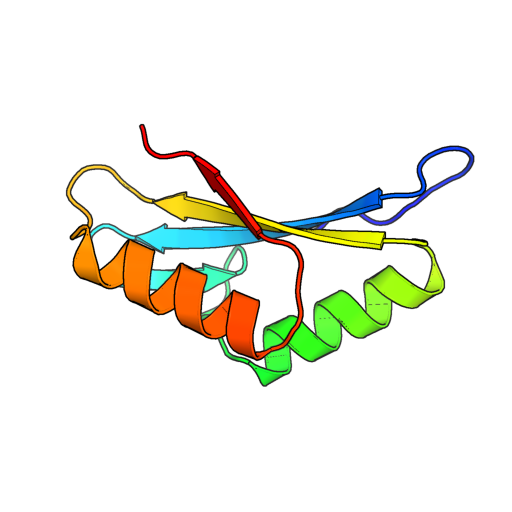0 ALA A O 1
ATOM 615 N N . SER A 1 81 ? -0.579 9.306 -2.020 1.00 71.88 81 SER A N 1
ATOM 616 C CA . SER A 1 81 ? 0.617 9.150 -2.859 1.00 71.88 81 SER A CA 1
ATOM 617 C C . SER A 1 81 ? 1.464 10.412 -2.804 1.00 71.88 81 SER A C 1
ATOM 619 O O . SER A 1 81 ? 0.939 11.501 -3.040 1.00 71.88 81 SER A O 1
ATOM 621 N N . GLN A 1 82 ? 2.762 10.265 -2.545 1.00 59.66 82 GLN A N 1
ATOM 622 C CA . GLN A 1 82 ? 3.739 11.341 -2.699 1.00 59.66 82 GLN A CA 1
ATOM 623 C C . GLN A 1 82 ? 4.733 10.942 -3.789 1.00 59.66 82 GLN A C 1
ATOM 625 O O . GLN A 1 82 ? 5.418 9.927 -3.670 1.00 59.66 82 GLN A O 1
ATOM 630 N N . GLN A 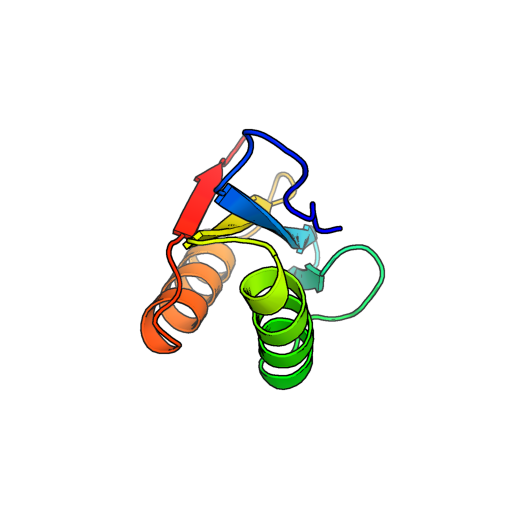1 83 ? 4.780 11.733 -4.859 1.00 53.72 83 GLN A N 1
ATOM 631 C CA . GLN A 1 83 ? 5.857 11.676 -5.843 1.00 53.72 83 GLN A CA 1
ATOM 632 C C . GLN A 1 83 ? 6.867 12.786 -5.514 1.00 53.72 83 GLN A C 1
ATOM 634 O O . GLN A 1 83 ? 6.421 13.886 -5.171 1.00 53.72 83 GLN A O 1
ATOM 639 N N . PRO A 1 84 ? 8.181 12.510 -5.564 1.00 51.00 84 PRO A N 1
ATOM 640 C CA . PRO A 1 84 ? 9.199 13.556 -5.538 1.00 51.00 84 PRO A CA 1
ATOM 641 C C . PRO A 1 84 ? 9.148 14.441 -6.791 1.00 51.00 84 PRO A C 1
ATOM 643 O O . PRO A 1 84 ? 8.709 13.946 -7.857 1.00 51.00 84 PRO A O 1
#

Sequence (84 aa):
MYSSCSSSVKEGHVWISITKNNDVMLGSERYSDDLLQDIVSNLSKSCETVTVNISSDAGVSHKSVYETIKRIKVLGYKVASQQP

Foldseek 3Di:
DKDADDDPAQEIEWEWEQELVRFIDRVPHGDDPVVVVVVVVVRVVGHNAYEYEYEYDPNDDPVSVVVVVVVCVVVVHHYDYDYD

Mean predicted aligned error: 4.98 Å

Solvent-accessible surface area (backbone atoms only — not comparable to full-atom values): 4683 Å² total; per-residue (Å²): 92,64,44,73,29,59,93,89,44,43,63,16,41,37,42,34,40,29,39,63,85,67,48,51,23,40,63,93,42,75,59,47,71,65,61,51,49,54,53,50,57,59,33,54,76,54,12,82,42,63,38,37,35,39,40,51,39,83,82,43,54,68,65,60,54,49,53,50,54,51,51,47,46,75,75,69,47,47,77,47,78,54,78,128

Secondary structure (DSSP, 8-state):
-EE---TT--EEEEEEEE-TT--EEETTEEP-HHHHHHHHHHHTTT-SEEEEEEEE-TT--HHHHHHHHHHHHHTT-EEEEE--